Protein AF-A0A958MTV1-F1 (afdb_monomer)

Secondary structure (DSSP, 8-state):
-EEEEE----HHHHTT-S-EEEEEETTTTEEEEEEEEEEEE-TTSPEEEEEEE---------------------

Nearest PDB structures (foldseek):
  7snh-assembly1_D  TM=4.964E-01  e=6.753E+00  Homo sapiens
  3a1j-assembly1_B  TM=3.565E-01  e=5.985E+00  Homo sapiens
  7uc2-assembly1_D  TM=4.463E-01  e=7.174E+00  Homo sapiens

pLDDT: mean 72.99, std 13.51, range [48.28, 91.5]

Radius of gyration: 22.52 Å; Cα contacts (8 Å, |Δi|>4): 96; chains: 1; bounding box: 29×44×70 Å

Structure (mmCIF, N/CA/C/O backbone):
data_AF-A0A958MTV1-F1
#
_entry.id   AF-A0A958MTV1-F1
#
loop_
_atom_site.group_PDB
_atom_site.id
_atom_site.type_symbol
_atom_site.label_atom_id
_atom_site.label_alt_id
_atom_site.label_comp_id
_atom_site.label_asym_id
_atom_site.label_entity_id
_atom_site.label_seq_id
_atom_site.pdbx_PDB_ins_code
_atom_site.Cartn_x
_atom_site.Cartn_y
_atom_site.Cartn_z
_atom_site.occupancy
_atom_site.B_iso_or_equiv
_atom_site.auth_seq_id
_atom_site.auth_comp_id
_atom_site.auth_asym_id
_atom_site.auth_atom_id
_atom_site.pdbx_PDB_model_num
ATOM 1 N N . LEU A 1 1 ? -7.671 -7.034 10.671 1.00 61.19 1 LEU A N 1
ATOM 2 C CA . LEU A 1 1 ? -7.008 -6.594 9.424 1.00 61.19 1 LEU A CA 1
ATOM 3 C C . LEU A 1 1 ? -7.995 -6.750 8.284 1.00 61.19 1 LEU A C 1
ATOM 5 O O . LEU A 1 1 ? -8.516 -7.847 8.116 1.00 61.19 1 LEU A O 1
ATOM 9 N N . ALA A 1 2 ? -8.294 -5.673 7.563 1.00 72.81 2 ALA A N 1
ATOM 10 C CA . ALA A 1 2 ? -9.160 -5.730 6.392 1.00 72.81 2 ALA A CA 1
ATOM 11 C C . ALA A 1 2 ? -8.282 -5.725 5.134 1.00 72.81 2 ALA A C 1
ATOM 13 O O . ALA A 1 2 ? -7.453 -4.830 4.959 1.00 72.81 2 ALA A O 1
ATOM 14 N N . LYS A 1 3 ? -8.454 -6.729 4.270 1.00 69.88 3 LYS A N 1
ATOM 15 C CA . LYS A 1 3 ? -7.935 -6.676 2.900 1.00 69.88 3 LYS A CA 1
ATOM 16 C C . LYS A 1 3 ? -8.953 -5.916 2.069 1.00 69.88 3 LYS A C 1
ATOM 18 O O . LYS A 1 3 ? -10.111 -6.326 2.005 1.00 69.88 3 LYS A O 1
ATOM 23 N N . ILE A 1 4 ? -8.539 -4.791 1.504 1.00 70.94 4 ILE A N 1
ATOM 24 C CA . ILE A 1 4 ? -9.416 -3.926 0.725 1.00 70.94 4 ILE A CA 1
ATOM 25 C C . ILE A 1 4 ? -8.820 -3.835 -0.671 1.00 70.94 4 ILE A C 1
ATOM 27 O O . ILE A 1 4 ? -7.703 -3.357 -0.855 1.00 70.94 4 ILE A O 1
ATOM 31 N N . GLU A 1 5 ? -9.582 -4.290 -1.657 1.00 66.38 5 GLU A N 1
ATOM 32 C CA . GLU A 1 5 ? -9.276 -4.029 -3.055 1.00 66.38 5 GLU A CA 1
ATOM 33 C C . GLU A 1 5 ? -9.909 -2.686 -3.428 1.00 66.38 5 GLU A C 1
ATOM 35 O O . GLU A 1 5 ? -11.135 -2.540 -3.480 1.00 66.38 5 GLU A O 1
ATOM 40 N N . LEU A 1 6 ? -9.074 -1.667 -3.631 1.00 64.44 6 LEU A N 1
ATOM 41 C CA . LEU A 1 6 ? -9.559 -0.335 -3.971 1.00 64.44 6 LEU A CA 1
ATOM 42 C C . LEU A 1 6 ? -9.732 -0.228 -5.484 1.00 64.44 6 LEU A C 1
ATOM 44 O O . LEU A 1 6 ? -8.780 -0.025 -6.238 1.00 64.44 6 LEU A O 1
ATOM 48 N N . LYS A 1 7 ? -10.988 -0.314 -5.931 1.00 62.69 7 LYS A N 1
ATO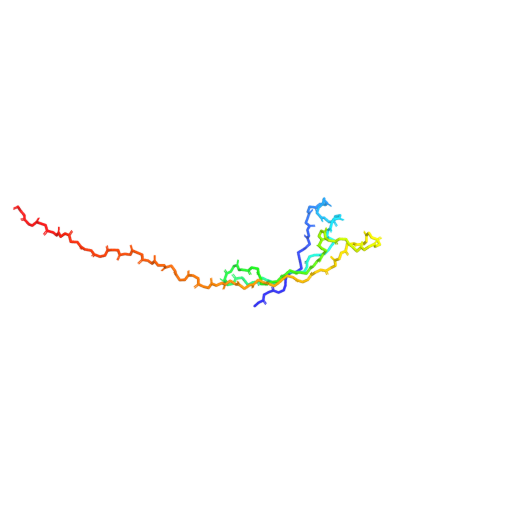M 49 C CA . LYS A 1 7 ? -11.359 0.050 -7.300 1.00 62.69 7 LYS A CA 1
ATOM 50 C C . LYS A 1 7 ? -11.310 1.567 -7.433 1.00 62.69 7 LYS A C 1
ATOM 52 O O . LYS A 1 7 ? -12.258 2.266 -7.075 1.00 62.69 7 LYS A O 1
ATOM 57 N N . LEU A 1 8 ? -10.195 2.075 -7.951 1.00 64.75 8 LEU A N 1
ATOM 58 C CA . LEU A 1 8 ? -10.008 3.497 -8.236 1.00 64.75 8 LEU A CA 1
ATOM 59 C C . LEU A 1 8 ? -11.160 3.984 -9.127 1.00 64.75 8 LEU A C 1
ATOM 61 O O . LEU A 1 8 ? -11.366 3.470 -10.225 1.00 64.75 8 LEU A O 1
ATOM 65 N N . GLN A 1 9 ? -11.958 4.935 -8.642 1.00 66.81 9 GLN A N 1
ATOM 66 C CA . GLN A 1 9 ? -13.064 5.515 -9.418 1.00 66.81 9 GLN A CA 1
ATOM 67 C C . GLN A 1 9 ? -12.573 6.584 -10.401 1.00 66.81 9 GLN A C 1
ATOM 69 O O . GLN A 1 9 ? -13.241 6.856 -11.392 1.00 66.81 9 GLN A O 1
ATOM 74 N N . ASN A 1 10 ? -11.382 7.148 -10.167 1.00 68.69 10 ASN A N 1
ATOM 75 C CA . ASN A 1 10 ? -10.774 8.117 -11.066 1.00 68.69 10 ASN A CA 1
ATOM 76 C C . ASN A 1 10 ? -10.169 7.400 -12.295 1.00 68.69 10 ASN A C 1
ATOM 78 O O . ASN A 1 10 ? -9.221 6.621 -12.135 1.00 68.69 10 ASN A O 1
ATOM 82 N N . PRO A 1 11 ? -10.677 7.657 -13.515 1.00 63.81 11 PRO A N 1
ATOM 83 C CA . PRO A 1 11 ? -10.217 6.986 -14.729 1.00 63.81 11 PRO A CA 1
ATOM 84 C C . PRO A 1 11 ? -8.748 7.286 -15.055 1.00 63.81 11 PRO A C 1
ATOM 86 O O . PRO A 1 11 ? -8.061 6.420 -15.590 1.00 63.81 11 PRO A O 1
ATOM 89 N N . MET A 1 12 ? -8.233 8.458 -14.666 1.00 65.31 12 MET A N 1
ATOM 90 C CA . MET A 1 12 ? -6.821 8.804 -14.846 1.00 65.31 12 MET A CA 1
ATOM 91 C C . MET A 1 12 ? -5.912 7.915 -13.991 1.00 65.31 12 MET A C 1
ATOM 93 O O . MET A 1 12 ? -4.854 7.496 -14.445 1.00 65.31 12 MET A O 1
ATOM 97 N N . LEU A 1 13 ? -6.339 7.563 -12.774 1.00 61.50 13 LEU A N 1
ATOM 98 C CA . LEU A 1 13 ? -5.558 6.701 -11.881 1.00 61.50 13 LEU A CA 1
ATOM 99 C C . LEU A 1 13 ? -5.612 5.222 -12.304 1.00 61.50 13 LEU A C 1
ATOM 101 O O . LEU A 1 13 ? -4.622 4.511 -12.133 1.00 61.50 13 LEU A O 1
ATOM 105 N N . ARG A 1 14 ? -6.710 4.773 -12.935 1.00 63.16 14 ARG A N 1
ATOM 106 C CA . ARG A 1 14 ? -6.822 3.412 -13.504 1.00 63.16 14 ARG A CA 1
ATOM 107 C C . ARG A 1 14 ? -5.787 3.118 -14.588 1.00 63.16 14 ARG A C 1
ATOM 109 O O . ARG A 1 14 ? -5.359 1.975 -14.705 1.00 63.16 14 ARG A O 1
ATOM 116 N N . LEU A 1 15 ? -5.377 4.126 -15.362 1.00 62.69 15 LEU A N 1
ATOM 117 C CA . LEU A 1 15 ? -4.372 3.967 -16.423 1.00 62.69 15 LEU A CA 1
ATOM 118 C C . LEU A 1 15 ? -2.984 3.619 -15.869 1.00 62.69 15 LEU A C 1
ATOM 120 O O . LEU A 1 15 ? -2.193 2.963 -16.543 1.00 62.69 15 LEU A O 1
ATOM 124 N N . PHE A 1 16 ? -2.682 4.041 -14.640 1.00 61.69 16 PHE A N 1
ATOM 125 C CA . PHE A 1 16 ? -1.370 3.824 -14.030 1.00 61.69 16 PHE A CA 1
ATOM 126 C C . PHE A 1 16 ? -1.352 2.651 -13.042 1.00 61.69 16 PHE A C 1
ATOM 128 O O . PHE A 1 16 ? -0.303 2.017 -12.887 1.00 61.69 16 PHE A O 1
ATOM 135 N N . ALA A 1 17 ? -2.498 2.329 -12.436 1.00 64.31 17 ALA A N 1
ATOM 136 C CA . ALA A 1 17 ? -2.674 1.199 -11.531 1.00 64.31 17 ALA A CA 1
ATOM 137 C C . ALA A 1 17 ? -4.071 0.567 -11.730 1.00 64.31 17 ALA A C 1
ATOM 139 O O . ALA A 1 17 ? -5.049 1.056 -11.160 1.00 64.31 17 ALA A O 1
ATOM 140 N N . PRO A 1 18 ? -4.199 -0.500 -12.542 1.00 64.62 18 PRO A N 1
ATOM 141 C CA . PRO A 1 18 ? -5.497 -1.118 -12.833 1.00 64.62 18 PRO A CA 1
ATOM 142 C C . PRO A 1 18 ? -6.128 -1.788 -11.604 1.00 64.62 18 PRO A C 1
ATOM 144 O O . PRO A 1 18 ? -7.352 -1.839 -11.493 1.00 64.62 18 PRO A O 1
ATOM 147 N N . SER A 1 19 ? -5.304 -2.244 -10.662 1.00 64.06 19 SER A N 1
ATOM 148 C CA . SER A 1 19 ? -5.727 -2.776 -9.370 1.00 64.06 19 SER A CA 1
ATOM 149 C C . SER A 1 19 ? -4.709 -2.387 -8.299 1.00 64.06 19 SER A C 1
ATOM 151 O O . SER A 1 19 ? -3.499 -2.469 -8.521 1.00 64.06 19 SER A O 1
ATOM 153 N N . LEU A 1 20 ? -5.211 -1.929 -7.152 1.00 71.69 20 LEU A N 1
ATOM 154 C CA . LEU A 1 20 ? -4.413 -1.614 -5.973 1.00 71.69 20 LEU A CA 1
ATOM 155 C C . LEU A 1 20 ? -4.802 -2.583 -4.862 1.00 71.69 20 LEU A C 1
ATOM 157 O O . LEU A 1 20 ? -5.951 -2.575 -4.405 1.00 71.69 20 LEU A O 1
ATOM 161 N N . GLU A 1 21 ? -3.851 -3.400 -4.427 1.00 80.38 21 GLU A N 1
ATOM 162 C CA . GLU A 1 21 ? -4.046 -4.285 -3.284 1.00 80.38 21 GLU A CA 1
ATOM 163 C C . GLU A 1 21 ? -3.517 -3.594 -2.030 1.00 80.38 21 GLU A C 1
ATOM 165 O O . GLU A 1 21 ? -2.338 -3.239 -1.944 1.00 80.38 21 GLU A O 1
ATOM 170 N N . LEU A 1 22 ? -4.406 -3.367 -1.063 1.00 84.25 22 LEU A N 1
ATOM 171 C CA . LEU A 1 22 ? -4.085 -2.671 0.176 1.00 84.25 22 LEU A CA 1
ATOM 172 C C . LEU A 1 22 ? -4.528 -3.503 1.378 1.00 84.25 22 LEU A C 1
ATOM 174 O O . LEU A 1 22 ? -5.647 -4.027 1.434 1.00 84.25 22 LEU A O 1
ATOM 178 N N . VAL A 1 23 ? -3.665 -3.568 2.387 1.00 87.06 23 VAL A N 1
ATOM 179 C CA . VAL A 1 23 ? -4.028 -4.081 3.709 1.00 87.06 23 VAL A CA 1
ATOM 180 C C . VAL A 1 23 ? -4.146 -2.895 4.645 1.00 87.06 23 VAL A C 1
ATOM 182 O O . VAL A 1 23 ? -3.173 -2.187 4.882 1.00 87.06 23 VAL A O 1
ATOM 185 N N . TYR A 1 24 ? -5.340 -2.676 5.185 1.00 85.62 24 TYR A N 1
ATOM 186 C CA . TYR A 1 24 ? -5.632 -1.545 6.058 1.00 85.62 24 TYR A CA 1
ATOM 187 C C . TYR A 1 24 ? -6.103 -2.041 7.427 1.00 85.62 24 TYR A C 1
ATOM 189 O O . TYR A 1 24 ? -6.961 -2.929 7.529 1.00 85.62 24 TYR A O 1
ATOM 197 N N . ASP A 1 25 ? -5.553 -1.467 8.495 1.00 84.81 25 ASP A N 1
ATOM 198 C CA . ASP A 1 25 ? -6.094 -1.645 9.836 1.00 84.81 25 ASP A CA 1
ATOM 199 C C . ASP A 1 25 ? -7.089 -0.525 10.146 1.00 84.81 25 ASP A C 1
ATOM 201 O O . ASP A 1 25 ? -6.721 0.617 10.413 1.00 84.81 25 ASP A O 1
ATOM 205 N N . GLN A 1 26 ? -8.376 -0.873 10.143 1.00 82.88 26 GLN A N 1
ATOM 206 C CA . GLN A 1 26 ? -9.457 0.056 10.465 1.00 82.88 26 GLN A CA 1
ATOM 207 C C . GLN A 1 26 ? -9.400 0.553 11.912 1.00 82.88 26 GLN A C 1
ATOM 209 O O . GLN A 1 26 ? -9.848 1.667 12.185 1.00 82.88 26 GLN A O 1
ATOM 214 N N . LYS A 1 27 ? -8.849 -0.245 12.838 1.00 83.50 27 LYS A N 1
ATOM 215 C CA . LYS A 1 27 ? -8.803 0.109 14.261 1.00 83.50 2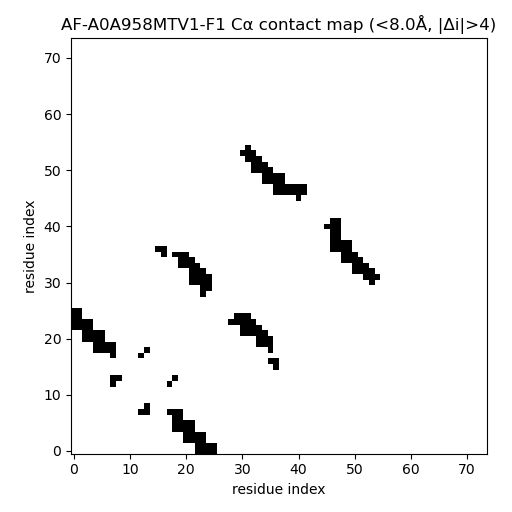7 LYS A CA 1
ATOM 216 C C . LYS A 1 27 ? -7.776 1.205 14.514 1.00 83.50 27 LYS A C 1
ATOM 218 O O . LYS A 1 27 ? -8.099 2.214 15.134 1.00 83.50 27 LYS A O 1
ATOM 223 N N . SER A 1 28 ? -6.553 1.012 14.030 1.00 85.12 28 SER A N 1
ATOM 224 C CA . SER A 1 28 ? -5.482 1.999 14.174 1.00 85.12 28 SER A CA 1
ATOM 225 C C . SER A 1 28 ? -5.501 3.074 13.083 1.00 85.12 28 SER A C 1
ATOM 227 O O . SER A 1 28 ? -4.704 4.004 13.138 1.00 85.12 28 SER A O 1
ATOM 229 N N . LYS A 1 29 ? -6.389 2.938 12.089 1.00 84.94 29 LYS A N 1
ATOM 230 C CA . LYS A 1 29 ? -6.467 3.763 10.877 1.00 84.94 29 LYS A CA 1
ATOM 231 C C . LYS A 1 29 ? -5.172 3.797 10.054 1.00 84.94 29 LYS A C 1
ATOM 233 O O . LYS A 1 29 ? -4.923 4.771 9.344 1.00 84.94 29 LYS A O 1
ATOM 238 N N . ASN A 1 30 ? -4.378 2.730 10.112 1.00 86.50 30 ASN A N 1
ATOM 239 C CA . ASN A 1 30 ? -3.074 2.658 9.452 1.00 86.50 30 ASN A CA 1
ATOM 240 C C . ASN A 1 30 ? -3.114 1.784 8.198 1.00 86.50 30 ASN A C 1
ATOM 242 O O . ASN A 1 30 ? -3.744 0.724 8.179 1.00 86.50 30 ASN A O 1
ATOM 246 N N . LEU A 1 31 ? -2.381 2.204 7.167 1.00 86.31 31 LEU A N 1
ATOM 247 C CA . LEU A 1 31 ? -2.106 1.374 6.000 1.00 86.31 31 LEU A CA 1
ATOM 248 C C . LEU A 1 31 ? -0.975 0.404 6.337 1.00 86.31 31 LEU A C 1
ATOM 250 O O . LEU A 1 31 ? 0.137 0.837 6.573 1.00 86.31 31 LEU A O 1
ATOM 254 N N . ILE A 1 32 ? -1.242 -0.895 6.356 1.00 90.69 32 ILE A N 1
ATOM 255 C CA . ILE A 1 32 ? -0.267 -1.919 6.747 1.00 90.69 32 ILE A CA 1
ATOM 256 C C . ILE A 1 32 ? 0.621 -2.311 5.568 1.00 90.69 32 ILE A C 1
ATOM 258 O O . ILE A 1 32 ? 1.836 -2.405 5.719 1.00 90.69 32 ILE A O 1
ATOM 262 N N . SER A 1 33 ? 0.034 -2.511 4.388 1.00 88.81 33 SER A N 1
ATOM 263 C CA . SER A 1 33 ? 0.808 -2.819 3.188 1.00 88.81 33 SER A CA 1
ATOM 264 C C . SER A 1 33 ? 0.120 -2.397 1.895 1.00 88.81 33 SER A C 1
ATOM 266 O O . SER A 1 33 ? -1.103 -2.237 1.831 1.00 88.81 33 SER A O 1
ATOM 268 N N . TYR A 1 34 ? 0.946 -2.212 0.870 1.00 87.69 34 TYR A N 1
ATOM 269 C CA . TYR A 1 34 ? 0.588 -1.832 -0.490 1.00 87.69 34 TYR A CA 1
ATOM 270 C C . TYR A 1 34 ? 1.269 -2.772 -1.484 1.00 87.69 34 TYR A C 1
ATOM 272 O O . TYR A 1 34 ? 2.483 -2.958 -1.409 1.00 87.69 34 TYR A O 1
ATOM 280 N N . TYR A 1 35 ? 0.514 -3.304 -2.443 1.00 87.12 35 TYR A N 1
ATOM 281 C CA . TYR A 1 35 ? 1.054 -4.032 -3.588 1.00 87.12 35 TYR A CA 1
ATOM 282 C C . TYR A 1 35 ? 0.565 -3.419 -4.903 1.00 87.12 35 TYR A C 1
ATOM 284 O O . TYR A 1 35 ? -0.636 -3.216 -5.111 1.00 87.12 35 TYR A O 1
ATOM 292 N N . GLY A 1 36 ? 1.506 -3.117 -5.799 1.00 85.00 36 GLY A N 1
ATOM 293 C CA . GLY A 1 36 ? 1.198 -2.498 -7.085 1.00 85.00 36 GLY A CA 1
ATOM 294 C C . GLY A 1 36 ? 2.432 -2.156 -7.914 1.00 85.00 36 GLY A C 1
ATOM 295 O O . GLY A 1 36 ? 3.557 -2.520 -7.574 1.00 85.00 36 GLY A O 1
ATOM 296 N N . ASN A 1 37 ? 2.218 -1.447 -9.022 1.00 85.12 37 ASN A N 1
ATOM 297 C CA . ASN A 1 37 ? 3.308 -0.952 -9.862 1.00 85.12 37 ASN A CA 1
ATOM 298 C C . ASN A 1 37 ? 4.069 0.166 -9.134 1.00 85.12 37 ASN A C 1
ATOM 300 O O . ASN A 1 37 ? 3.451 1.059 -8.546 1.00 85.12 37 ASN A O 1
ATOM 304 N N . SER A 1 38 ? 5.396 0.138 -9.201 1.00 79.81 38 SER A N 1
ATOM 305 C CA . SER A 1 38 ? 6.248 1.258 -8.818 1.00 79.81 38 SER A CA 1
ATOM 306 C C . SER A 1 38 ? 6.487 2.189 -10.009 1.00 79.81 38 SER A C 1
ATOM 308 O O . SER A 1 38 ? 6.087 1.930 -11.148 1.00 79.81 38 SER A O 1
ATOM 310 N N . ASN A 1 39 ? 7.149 3.305 -9.729 1.00 77.12 39 ASN A N 1
ATOM 311 C CA . ASN A 1 39 ? 7.723 4.205 -10.724 1.00 77.12 39 ASN A CA 1
ATOM 312 C C . ASN A 1 39 ? 9.111 3.745 -11.216 1.00 77.12 39 ASN A C 1
ATOM 314 O O . ASN A 1 39 ? 9.760 4.489 -11.948 1.00 77.12 39 ASN A O 1
ATOM 318 N N . ILE A 1 40 ? 9.570 2.558 -10.809 1.00 83.50 40 ILE A N 1
ATOM 319 C CA . ILE A 1 40 ? 10.841 1.971 -11.232 1.00 83.50 40 ILE A CA 1
ATOM 320 C C . ILE A 1 40 ? 10.580 1.124 -12.473 1.00 83.50 40 ILE A C 1
ATOM 322 O O . ILE A 1 40 ? 9.660 0.301 -12.506 1.00 83.50 40 ILE A O 1
ATOM 326 N N . TYR A 1 41 ? 11.404 1.340 -13.490 1.00 84.38 41 TYR A N 1
ATOM 327 C CA . TYR A 1 41 ? 11.338 0.620 -14.749 1.00 84.38 41 TYR A CA 1
ATOM 328 C C . TYR A 1 41 ? 12.489 -0.377 -14.827 1.00 84.38 41 TYR A C 1
ATOM 330 O O . TYR A 1 41 ? 13.608 -0.089 -14.406 1.00 84.38 41 TYR A O 1
ATOM 338 N N . THR A 1 42 ? 12.202 -1.557 -15.360 1.00 84.94 42 THR A N 1
ATOM 339 C CA . THR A 1 42 ? 13.232 -2.529 -15.730 1.00 84.94 42 THR A CA 1
ATOM 340 C C . THR A 1 42 ? 14.033 -2.015 -16.927 1.00 84.94 42 THR A C 1
ATOM 342 O O . THR A 1 42 ? 13.605 -1.097 -17.627 1.00 84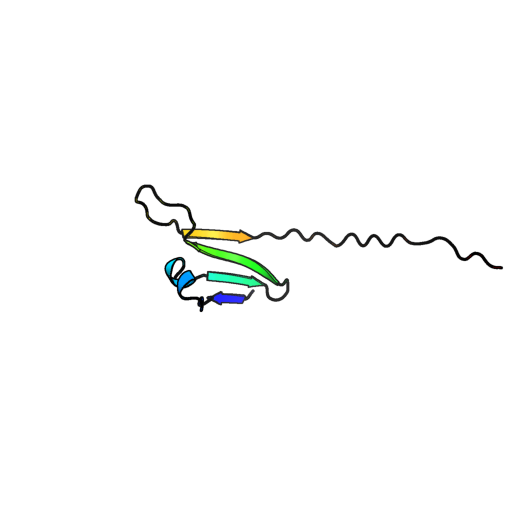.94 42 THR A O 1
ATOM 345 N N . GLU A 1 43 ? 15.160 -2.657 -17.232 1.00 89.12 43 GLU A N 1
ATOM 346 C CA . GLU A 1 43 ? 15.965 -2.348 -18.426 1.00 89.12 43 GLU A CA 1
ATOM 347 C C . GLU A 1 43 ? 15.175 -2.472 -19.743 1.00 89.12 43 GLU A C 1
ATOM 349 O O . GLU A 1 43 ? 15.546 -1.884 -20.753 1.00 89.12 43 GLU A O 1
ATOM 354 N N . LYS A 1 44 ? 14.056 -3.207 -19.728 1.00 89.31 44 LYS A N 1
ATOM 355 C CA . LYS A 1 44 ? 13.152 -3.393 -20.871 1.00 89.31 44 LYS A CA 1
ATOM 356 C C . LYS A 1 44 ? 12.031 -2.348 -20.942 1.00 89.31 44 LYS A C 1
ATOM 358 O O . LYS A 1 44 ? 11.213 -2.405 -21.852 1.00 89.31 44 LYS A O 1
ATOM 363 N N . GLY A 1 45 ? 11.978 -1.407 -19.997 1.00 82.75 45 GLY A N 1
ATOM 364 C CA . GLY A 1 45 ? 10.944 -0.370 -19.928 1.00 82.75 45 GLY A CA 1
ATOM 365 C C . GLY A 1 45 ? 9.638 -0.810 -19.258 1.00 82.75 45 GLY A C 1
ATOM 366 O O . GLY A 1 45 ? 8.700 -0.020 -19.180 1.00 82.75 45 GLY A O 1
ATOM 367 N N . ASP A 1 46 ? 9.567 -2.034 -18.729 1.00 85.50 46 ASP A N 1
ATOM 368 C CA . ASP A 1 46 ? 8.401 -2.503 -17.973 1.00 85.50 46 ASP A CA 1
ATOM 369 C C . ASP A 1 46 ? 8.397 -1.939 -16.549 1.00 85.50 46 ASP A C 1
ATOM 371 O O . ASP A 1 46 ? 9.447 -1.870 -15.905 1.00 85.50 46 ASP A O 1
ATOM 375 N N . LYS A 1 47 ? 7.217 -1.593 -16.019 1.00 83.19 47 LYS A N 1
ATOM 376 C CA . LYS A 1 47 ? 7.064 -1.174 -14.616 1.00 83.19 47 LYS A CA 1
ATOM 377 C C . LYS A 1 47 ? 7.287 -2.349 -13.670 1.00 83.19 47 LYS A C 1
ATOM 379 O O . LYS A 1 47 ? 6.685 -3.411 -13.830 1.00 83.19 47 LYS A O 1
ATOM 384 N N . GLN A 1 48 ? 8.089 -2.136 -12.636 1.00 86.25 48 GLN A N 1
ATOM 385 C CA . GLN A 1 48 ? 8.322 -3.137 -11.604 1.00 86.25 48 GLN A CA 1
ATOM 386 C C . GLN A 1 48 ? 7.144 -3.184 -10.621 1.00 86.25 48 GLN A C 1
ATOM 388 O O . GLN A 1 48 ? 6.674 -2.151 -10.150 1.00 86.25 48 GLN A O 1
ATOM 393 N N . LYS A 1 49 ? 6.674 -4.385 -10.267 1.00 86.31 49 LYS A N 1
ATOM 394 C CA . LYS A 1 49 ? 5.729 -4.557 -9.154 1.00 86.31 49 LYS A CA 1
ATOM 395 C C . LYS A 1 49 ? 6.480 -4.588 -7.829 1.00 86.31 49 LYS A C 1
ATOM 397 O O . LYS A 1 49 ? 7.521 -5.234 -7.730 1.00 86.31 49 LYS A O 1
ATOM 402 N N . VAL A 1 50 ? 5.938 -3.921 -6.817 1.00 86.44 50 VAL A N 1
ATOM 403 C CA . VAL A 1 50 ? 6.535 -3.837 -5.481 1.00 86.44 50 VAL A CA 1
ATOM 404 C C . VAL A 1 50 ? 5.505 -4.140 -4.404 1.00 86.44 50 VAL A C 1
ATOM 406 O O . VAL A 1 50 ? 4.316 -3.869 -4.573 1.00 86.44 50 VAL A O 1
ATOM 409 N N . LEU A 1 51 ? 5.995 -4.682 -3.292 1.00 89.06 51 LEU A N 1
ATOM 410 C CA . LEU A 1 51 ? 5.290 -4.757 -2.021 1.00 89.06 51 LEU A CA 1
ATOM 411 C C . LEU A 1 51 ? 5.943 -3.747 -1.075 1.00 89.06 51 LEU A C 1
ATOM 413 O O . LEU A 1 51 ? 7.158 -3.777 -0.890 1.00 89.06 51 LEU A O 1
ATOM 417 N N . ILE A 1 52 ? 5.145 -2.853 -0.504 1.00 86.94 52 ILE A N 1
ATOM 418 C CA . ILE A 1 52 ? 5.578 -1.893 0.511 1.00 86.94 52 ILE A CA 1
ATOM 419 C C . ILE A 1 52 ? 4.859 -2.249 1.806 1.00 86.94 52 ILE A C 1
ATOM 421 O O . ILE A 1 52 ? 3.630 -2.298 1.834 1.00 86.94 52 ILE A O 1
ATOM 425 N N . GLU A 1 53 ? 5.621 -2.486 2.869 1.00 91.50 53 GLU A N 1
ATOM 426 C CA . GLU A 1 53 ? 5.106 -2.776 4.207 1.00 91.50 53 GLU A CA 1
ATOM 427 C C . GLU A 1 53 ? 5.443 -1.618 5.144 1.00 91.50 53 GLU A C 1
ATOM 429 O O . GLU A 1 53 ? 6.563 -1.102 5.143 1.00 91.50 53 GLU A O 1
ATOM 434 N N . TYR A 1 54 ? 4.462 -1.189 5.934 1.00 86.25 54 TYR A N 1
ATOM 435 C CA . TYR A 1 54 ? 4.602 -0.052 6.833 1.00 86.25 54 TYR A CA 1
ATOM 436 C C . TYR A 1 54 ? 4.647 -0.524 8.281 1.00 86.25 54 TYR A C 1
ATOM 438 O O . TYR A 1 54 ? 3.740 -1.200 8.769 1.00 86.25 54 TYR A O 1
ATOM 446 N N . GLN A 1 55 ? 5.681 -0.089 8.995 1.00 88.56 55 GLN A N 1
ATOM 447 C CA . GLN A 1 55 ? 5.802 -0.283 10.431 1.00 88.56 55 GLN A CA 1
ATOM 448 C C . GLN A 1 55 ? 5.688 1.071 11.130 1.00 88.56 55 GLN A C 1
ATOM 450 O O . GLN A 1 55 ? 6.578 1.914 11.043 1.00 88.56 55 GLN A O 1
ATOM 455 N N . TYR A 1 56 ? 4.573 1.285 11.827 1.00 83.56 56 TYR A N 1
ATOM 456 C CA . TYR A 1 56 ? 4.348 2.504 12.598 1.00 83.56 56 TYR A CA 1
ATOM 457 C C . TYR A 1 56 ? 4.859 2.310 14.021 1.00 83.56 56 TYR A C 1
ATOM 459 O O . TYR A 1 56 ? 4.329 1.495 14.778 1.00 83.56 56 TYR A O 1
ATOM 467 N N . SER A 1 57 ? 5.871 3.084 14.401 1.00 81.00 57 SER A N 1
ATOM 468 C CA . SER A 1 57 ? 6.297 3.185 15.794 1.00 81.00 57 SER A CA 1
ATOM 469 C C . SER A 1 57 ? 5.196 3.868 16.607 1.00 81.00 57 SER A C 1
ATOM 471 O O . SER A 1 57 ? 4.730 4.949 16.246 1.00 81.00 57 SER A O 1
ATOM 473 N N . GLN A 1 58 ? 4.763 3.248 17.706 1.00 68.25 58 GLN A N 1
ATOM 474 C CA . GLN A 1 58 ? 3.840 3.880 18.646 1.00 68.25 58 GLN A CA 1
ATOM 475 C C . GLN A 1 58 ? 4.580 4.994 19.393 1.00 68.25 58 GLN A C 1
ATOM 477 O O . GLN A 1 58 ? 5.154 4.766 20.455 1.00 68.25 58 GLN A O 1
ATOM 482 N N . THR A 1 59 ? 4.595 6.208 18.846 1.00 59.41 59 THR A N 1
ATOM 483 C CA . THR A 1 59 ? 5.029 7.375 19.617 1.00 59.41 59 THR A CA 1
ATOM 484 C C . THR A 1 59 ? 3.896 7.733 20.569 1.00 59.41 59 THR A C 1
ATOM 486 O O . THR A 1 59 ? 2.979 8.480 20.226 1.00 59.41 59 THR A O 1
ATOM 489 N N . SER A 1 60 ? 3.926 7.135 21.759 1.00 57.12 60 SER A N 1
ATOM 490 C CA . SER A 1 60 ? 3.074 7.511 22.882 1.00 57.12 60 SER A CA 1
ATOM 491 C C . SER A 1 60 ? 3.159 9.019 23.071 1.00 57.12 60 SER A C 1
ATOM 493 O O . SER A 1 60 ? 4.246 9.572 23.230 1.00 57.12 60 SER A O 1
ATOM 495 N N . GLN A 1 61 ? 2.008 9.685 23.011 1.00 52.28 61 GLN A N 1
ATOM 496 C CA . GLN A 1 61 ? 1.891 11.114 23.248 1.00 52.28 61 GLN A CA 1
ATOM 497 C C . GLN A 1 61 ? 2.569 11.445 24.579 1.00 52.28 61 GLN A C 1
ATOM 499 O O . GLN A 1 61 ? 2.060 11.081 25.642 1.00 52.28 61 GLN A O 1
ATOM 504 N N . ILE A 1 62 ? 3.713 12.134 24.529 1.00 53.88 62 ILE A N 1
ATOM 505 C CA . ILE A 1 62 ? 4.272 12.799 25.701 1.00 53.88 62 ILE A CA 1
ATOM 506 C C . ILE A 1 62 ? 3.259 13.885 26.047 1.00 53.88 62 ILE A C 1
ATOM 508 O O . ILE A 1 62 ? 3.263 14.988 25.506 1.00 53.88 62 ILE A O 1
ATOM 512 N N . THR A 1 63 ? 2.309 13.516 26.900 1.00 51.91 63 THR A N 1
ATOM 513 C CA . THR A 1 63 ? 1.388 14.442 27.533 1.00 51.91 63 THR A CA 1
ATOM 514 C C . THR A 1 63 ? 2.232 15.265 28.489 1.00 51.91 63 THR A C 1
ATOM 516 O O . THR A 1 63 ? 2.413 14.904 29.649 1.00 51.91 63 THR A O 1
ATOM 519 N N . SER A 1 64 ? 2.772 16.375 27.996 1.00 54.69 64 SER A N 1
ATOM 520 C CA . SER A 1 64 ? 3.390 17.420 28.807 1.00 54.69 64 SER A CA 1
ATOM 521 C C . SER A 1 64 ? 2.309 18.140 29.619 1.00 54.69 64 SER A C 1
ATOM 523 O O . SER A 1 64 ? 2.076 19.335 29.455 1.00 54.69 64 SER A O 1
ATOM 525 N N . ARG A 1 65 ? 1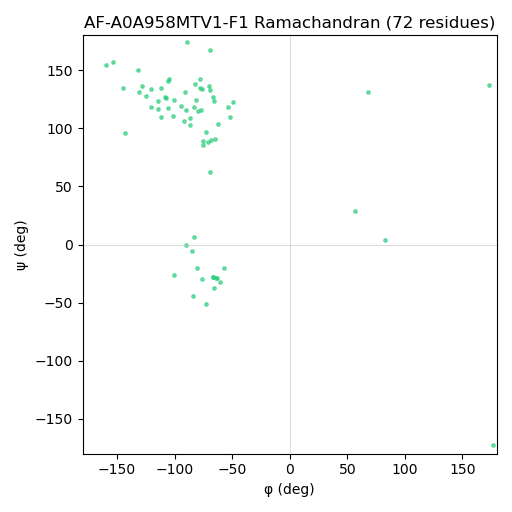.611 17.428 30.512 1.00 51.97 65 ARG A N 1
ATOM 526 C CA . ARG A 1 65 ? 0.915 18.063 31.631 1.00 51.97 65 ARG A CA 1
ATOM 527 C C . ARG A 1 65 ? 1.990 18.448 32.634 1.00 51.97 65 ARG A C 1
ATOM 529 O O . ARG A 1 65 ? 2.303 17.697 33.551 1.00 51.97 65 ARG A O 1
ATOM 536 N N . ARG A 1 66 ? 2.578 19.626 32.434 1.00 53.94 66 ARG A N 1
ATOM 537 C CA . ARG A 1 66 ? 3.317 20.314 33.489 1.00 53.94 66 ARG A CA 1
ATOM 538 C C . ARG A 1 66 ? 2.311 20.616 34.603 1.00 53.94 66 ARG A C 1
ATOM 540 O O . ARG A 1 66 ? 1.449 21.476 34.448 1.00 53.94 66 ARG A O 1
ATOM 547 N N . ILE A 1 67 ? 2.370 19.837 35.676 1.00 58.31 67 ILE A N 1
ATOM 548 C CA . ILE A 1 67 ? 1.560 20.019 36.877 1.00 58.31 67 ILE A CA 1
ATOM 549 C C . ILE A 1 67 ? 2.212 21.105 37.760 1.00 58.31 67 ILE A C 1
ATOM 551 O O . ILE A 1 67 ? 3.374 20.976 38.123 1.00 58.31 67 ILE A O 1
ATOM 555 N N . GLN A 1 68 ? 1.397 22.129 38.064 1.00 50.41 68 GLN A N 1
ATOM 556 C CA . GLN A 1 68 ? 1.301 22.988 39.267 1.00 50.41 68 GLN A CA 1
ATOM 557 C C . GLN A 1 68 ? 2.407 23.993 39.654 1.00 50.41 68 GLN A C 1
ATOM 559 O O . GLN A 1 68 ? 3.587 23.672 39.731 1.00 50.41 68 GLN A O 1
ATOM 564 N N . ASN A 1 69 ? 1.957 25.231 39.940 1.00 48.28 69 ASN A N 1
ATOM 565 C CA . ASN A 1 69 ? 2.032 25.976 41.224 1.00 48.28 69 ASN A CA 1
ATOM 566 C C . ASN A 1 69 ? 1.530 27.424 40.960 1.00 48.28 69 ASN A C 1
ATOM 568 O O . ASN A 1 69 ? 1.887 27.985 39.933 1.00 48.28 69 ASN A O 1
ATOM 572 N N . ALA A 1 70 ? 0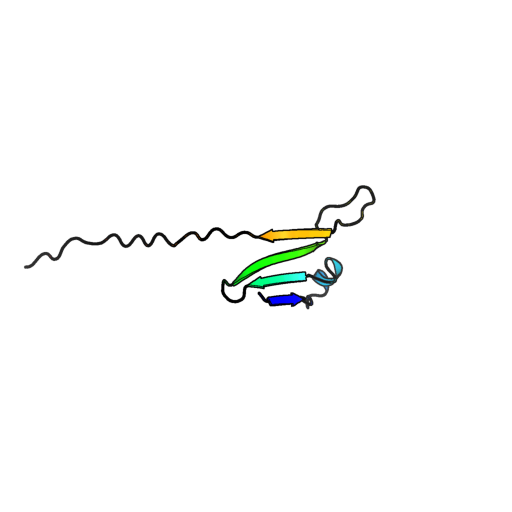.717 28.124 41.758 1.00 48.53 70 ALA A N 1
ATOM 573 C CA . ALA A 1 70 ? 0.089 27.878 43.053 1.00 48.53 70 ALA A CA 1
ATOM 574 C C . ALA A 1 70 ? -1.128 28.827 43.213 1.00 48.53 70 ALA A C 1
ATOM 576 O O . ALA A 1 70 ? -1.167 29.907 42.627 1.00 48.53 70 ALA A O 1
ATOM 577 N N . HIS A 1 71 ? -2.106 28.422 44.024 1.00 54.03 71 HIS A N 1
ATOM 578 C CA . HIS A 1 71 ? -3.122 29.307 44.596 1.00 54.03 71 HIS A CA 1
ATOM 579 C C . HIS A 1 71 ? -2.435 30.291 45.557 1.00 54.03 71 HIS A C 1
ATOM 581 O O . HIS A 1 71 ? -1.756 29.850 46.483 1.00 54.03 71 HIS A O 1
ATOM 587 N N . VAL A 1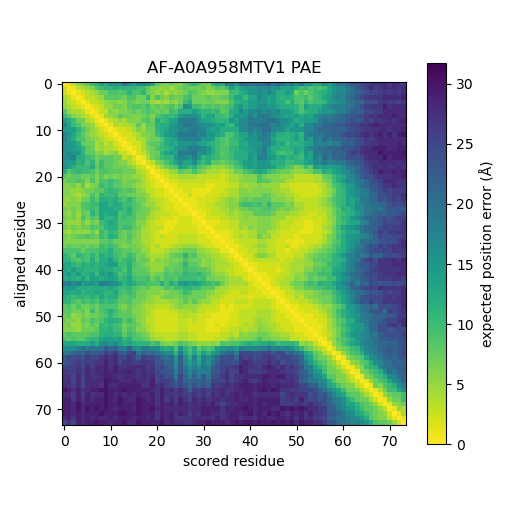 72 ? -2.604 31.597 45.339 1.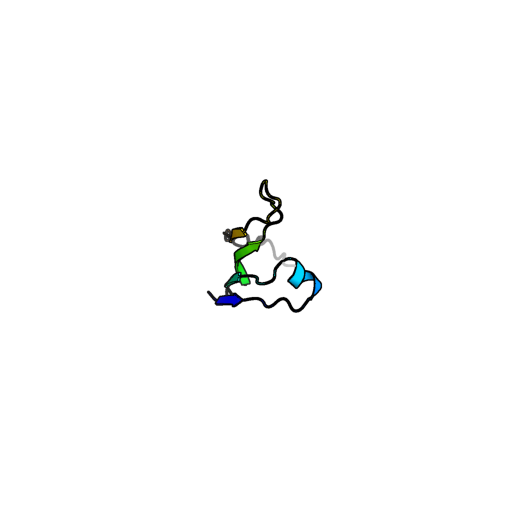00 57.50 72 VAL A N 1
ATOM 588 C CA . VAL A 1 72 ? -2.237 32.636 46.312 1.00 57.50 72 VAL A CA 1
ATOM 589 C C . VAL A 1 72 ? -3.535 33.082 46.989 1.00 57.50 72 VAL A C 1
ATOM 591 O O . VAL A 1 72 ? -4.388 33.644 46.300 1.00 57.50 72 VAL A O 1
ATOM 594 N N . PRO A 1 73 ? -3.757 32.777 48.279 1.00 57.34 73 PRO A N 1
ATOM 595 C CA . PRO A 1 73 ? -4.894 33.323 49.003 1.00 57.34 73 PRO A CA 1
ATOM 596 C C . PRO A 1 73 ? -4.633 34.790 49.385 1.00 57.34 73 PRO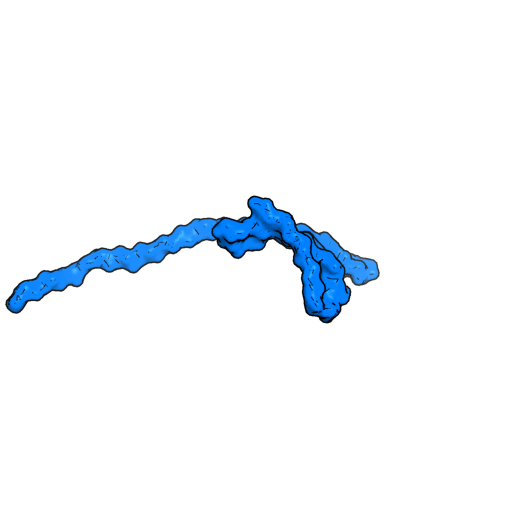 A C 1
ATOM 598 O O . PRO A 1 73 ? -3.558 35.094 49.894 1.00 57.34 73 PRO A O 1
ATOM 601 N N . ASN A 1 74 ? -5.663 35.613 49.135 1.00 50.72 74 ASN A N 1
ATOM 602 C CA . ASN A 1 74 ? -5.924 37.019 49.505 1.00 50.72 74 ASN A CA 1
ATOM 603 C C . ASN A 1 74 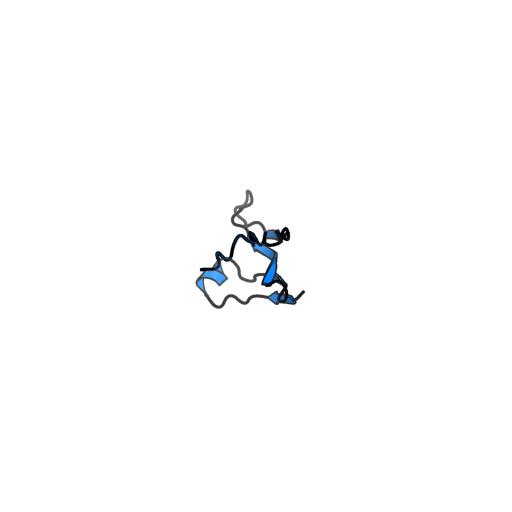? -4.786 38.044 49.434 1.00 50.72 74 ASN A C 1
ATOM 605 O O . ASN A 1 74 ? -3.944 38.084 50.355 1.00 50.72 74 ASN A O 1
#

Solvent-accessible surface area (backbone atoms only — not comparable to full-atom values): 4921 Å² total; per-residue (Å²): 125,45,80,46,76,53,77,68,81,50,70,78,55,33,77,74,44,82,59,42,46,35,34,34,31,77,86,81,70,40,69,41,34,42,39,38,69,48,95,50,60,46,100,85,68,47,66,37,75,45,78,48,77,55,83,81,78,85,77,72,78,82,74,79,74,80,77,85,87,78,91,79,84,132

Sequence (74 aa):
LAKIELKLQNPMLRLFAPSLELVYDQKSKNLISYYGNSNIYTEKGDKQKVLIEYQYSQTSQITSRRIQNAHVPN

Foldseek 3Di:
DDWDWDCDPDPVVCVQWVIKTWDADPVVRDTAKIWTFDPDADPVRHTDIDIDGDDDDPPPPPPPPPDDDDDDDD

Mean predicted aligned error: 12.99 Å